Protein AF-A0A963KNB6-F1 (afdb_monomer_lite)

Radius of gyration: 20.42 Å; chains: 1; bounding box: 66×44×51 Å

Sequence (110 aa):
MISAVRPKANKIPVATQGMSEQRIIVGGGGHALSVADAAQALGHQVLGCVAPRSAADTASLLPWLGGEDRLRAAEFRRILLLNGIGSAGPIDNRRAVYRRLVEAGHRFAP

pLDDT: mean 84.94, std 18.5, range [39.03, 98.06]

Foldseek 3Di:
DDDDDDDDPDPPPDDDPDDAAEEEEEDQDPLSLVQCVVSVVVRHHYPAYADQDHDPVRCVPGPHPYHPVCCPPPVNQPHAYEYSDDDPDPNCVSVVVVVVVVVVVHHHDD

Structure (mmCIF, N/CA/C/O backbone):
data_AF-A0A963KNB6-F1
#
_entry.id   AF-A0A963KNB6-F1
#
loop_
_atom_site.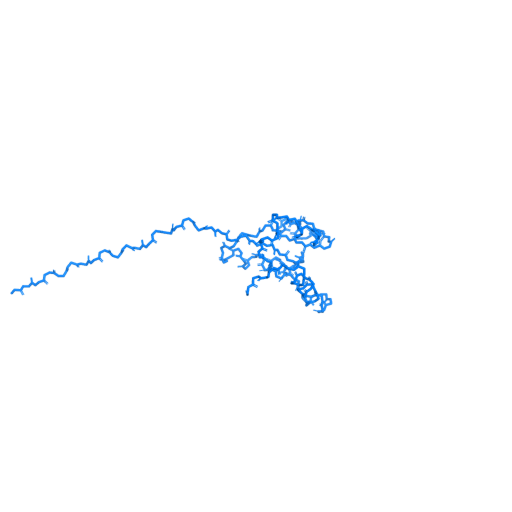group_PDB
_atom_site.id
_atom_site.type_symbol
_atom_site.label_atom_id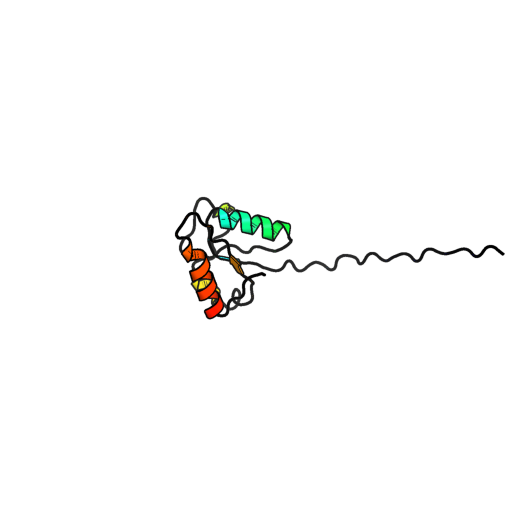
_atom_site.label_alt_id
_atom_site.label_comp_id
_atom_site.label_asym_id
_atom_site.label_entity_id
_atom_site.label_seq_id
_atom_site.pdbx_PDB_ins_code
_atom_site.Cartn_x
_atom_site.Cartn_y
_atom_site.Cartn_z
_atom_site.occupancy
_atom_site.B_iso_or_equiv
_atom_site.auth_seq_id
_atom_site.auth_comp_id
_atom_site.auth_asym_id
_atom_site.auth_atom_id
_atom_site.pdbx_PDB_model_num
ATOM 1 N N . MET A 1 1 ? -50.538 30.328 33.592 1.00 45.53 1 MET A N 1
ATOM 2 C CA . MET A 1 1 ? -49.863 29.024 33.769 1.00 45.53 1 MET A CA 1
ATOM 3 C C . MET A 1 1 ? -48.717 28.951 32.774 1.00 45.53 1 MET A C 1
ATOM 5 O O . MET A 1 1 ? -48.974 28.820 31.587 1.00 45.53 1 MET A O 1
ATOM 9 N N . ILE A 1 2 ? -47.477 29.145 33.227 1.00 42.00 2 ILE A N 1
ATO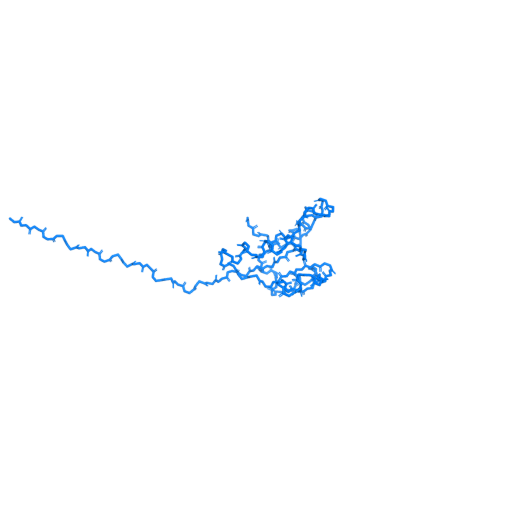M 10 C CA . ILE A 1 2 ? -46.285 29.182 32.365 1.00 42.00 2 ILE A CA 1
ATOM 11 C C . ILE A 1 2 ? -45.561 27.848 32.573 1.00 42.00 2 ILE A C 1
ATOM 13 O O . ILE A 1 2 ? -45.043 27.595 33.658 1.00 42.00 2 ILE A O 1
ATOM 17 N N . SER A 1 3 ? -45.606 26.961 31.578 1.00 39.03 3 SER A N 1
ATOM 18 C CA . SER A 1 3 ? -44.964 25.644 31.646 1.00 39.03 3 SER A CA 1
ATOM 19 C C . SER A 1 3 ? -43.497 25.765 31.238 1.00 39.03 3 SER A C 1
ATOM 21 O O . SER A 1 3 ? -43.187 26.049 30.083 1.00 39.03 3 SER A O 1
ATOM 23 N N . ALA A 1 4 ? -42.595 25.569 32.199 1.00 43.84 4 ALA A N 1
ATOM 24 C CA . ALA A 1 4 ? -41.153 25.590 31.991 1.00 43.84 4 ALA A CA 1
ATOM 25 C C . ALA A 1 4 ? -40.697 24.364 31.180 1.00 43.84 4 ALA A C 1
ATOM 27 O O . ALA A 1 4 ? -40.754 23.226 31.651 1.00 43.84 4 ALA A O 1
ATOM 28 N N . VAL A 1 5 ? -40.209 24.599 29.961 1.00 46.44 5 VAL A N 1
ATOM 29 C CA . VAL A 1 5 ? -39.513 23.593 29.150 1.00 46.44 5 VAL A CA 1
ATOM 30 C C . VAL A 1 5 ? -38.111 23.396 29.728 1.00 46.44 5 VAL A C 1
ATOM 32 O O . VAL A 1 5 ? -37.283 24.302 29.701 1.00 46.44 5 VAL A O 1
ATOM 35 N N . ARG A 1 6 ? -37.834 22.204 30.265 1.00 44.62 6 ARG A N 1
ATOM 36 C CA . ARG A 1 6 ? -36.475 21.779 30.631 1.00 44.62 6 ARG A CA 1
ATOM 37 C C . ARG A 1 6 ? -35.749 21.317 29.360 1.00 44.62 6 ARG A C 1
ATOM 39 O O . ARG A 1 6 ? -36.270 20.420 28.694 1.00 44.62 6 ARG A O 1
ATOM 46 N N . PRO A 1 7 ? -34.560 21.837 29.015 1.00 42.81 7 PRO A N 1
ATOM 47 C CA . PRO A 1 7 ? -33.780 21.256 27.933 1.00 42.81 7 PRO A CA 1
ATOM 48 C C . PRO A 1 7 ? -33.278 19.867 28.357 1.00 42.81 7 PRO A C 1
ATOM 50 O O . PRO A 1 7 ? -32.597 19.716 29.373 1.00 42.81 7 PRO A O 1
ATOM 53 N N . LYS A 1 8 ? -33.631 18.830 27.585 1.00 46.34 8 LYS A N 1
ATOM 54 C CA . LYS A 1 8 ? -32.980 17.516 27.667 1.00 46.34 8 LYS A CA 1
ATOM 55 C C . LYS A 1 8 ? -31.512 17.722 27.306 1.00 46.34 8 LYS A C 1
ATOM 57 O O . LYS A 1 8 ? -31.208 18.091 26.175 1.00 46.34 8 LYS A O 1
ATOM 62 N N . ALA A 1 9 ? -30.618 17.483 28.262 1.00 49.09 9 ALA A N 1
ATOM 63 C CA . ALA A 1 9 ? -29.190 17.405 28.006 1.00 49.09 9 ALA A CA 1
ATOM 64 C C . ALA A 1 9 ? -28.948 16.339 26.928 1.00 49.09 9 ALA A C 1
ATOM 66 O O . ALA A 1 9 ? -29.124 15.142 27.167 1.00 49.09 9 ALA A O 1
ATOM 67 N N . ASN A 1 10 ? -28.607 16.793 25.723 1.00 44.97 10 ASN A N 1
ATOM 68 C CA . ASN A 1 10 ? -28.180 15.927 24.642 1.00 44.97 10 ASN A CA 1
ATOM 69 C C . ASN A 1 10 ? -26.814 15.374 25.050 1.00 44.97 10 ASN A C 1
ATOM 71 O O . ASN A 1 10 ? -25.822 16.103 25.070 1.00 44.97 10 ASN A O 1
ATOM 75 N N . LYS A 1 11 ? -26.774 14.108 25.469 1.00 48.88 11 LYS A N 1
ATOM 76 C CA . LYS A 1 11 ? -25.516 13.411 25.717 1.00 48.88 11 LYS A CA 1
ATOM 77 C C . LYS A 1 11 ? -24.837 13.258 24.362 1.00 48.88 11 LYS A C 1
ATOM 79 O O . LYS A 1 11 ? -25.215 12.390 23.582 1.00 48.88 11 LYS A O 1
ATOM 84 N N . ILE A 1 12 ? -23.872 14.128 24.079 1.00 50.06 12 ILE A N 1
ATOM 85 C CA . ILE A 1 12 ? -22.910 13.913 23.000 1.00 50.06 12 ILE A CA 1
ATOM 86 C C . ILE A 1 12 ? -22.283 12.544 23.296 1.00 50.06 12 ILE A C 1
ATOM 88 O O . ILE A 1 12 ? -21.755 12.372 24.400 1.00 50.06 12 ILE A O 1
ATOM 92 N N . PRO A 1 13 ? -22.397 11.543 22.407 1.00 44.59 13 PRO A N 1
ATOM 93 C CA . PRO A 1 13 ? -21.739 10.273 22.645 1.00 44.59 13 PRO A CA 1
ATOM 94 C C . PRO A 1 13 ? -20.237 10.547 22.738 1.00 44.59 13 PRO A C 1
ATOM 96 O O . PRO A 1 13 ? -19.622 11.054 21.802 1.00 44.59 13 PRO A O 1
ATOM 99 N N . VAL A 1 14 ? -19.672 10.267 23.914 1.00 47.97 14 VAL A N 1
ATOM 100 C CA . VAL A 1 14 ? -18.229 10.256 24.133 1.00 47.97 14 VAL A CA 1
ATOM 101 C C . VAL A 1 14 ? -17.634 9.265 23.134 1.00 47.97 14 VAL A C 1
ATOM 103 O O . VAL A 1 14 ? -18.130 8.142 23.014 1.00 47.97 14 VAL A O 1
ATOM 106 N N . ALA A 1 15 ? -16.634 9.704 22.368 1.00 46.38 15 ALA A N 1
ATOM 107 C CA . ALA A 1 15 ? -15.972 8.871 21.377 1.00 46.38 15 ALA A CA 1
ATOM 108 C C . ALA A 1 15 ? -15.518 7.564 22.041 1.00 46.38 15 ALA A C 1
ATOM 110 O O . ALA A 1 15 ? -14.687 7.559 22.951 1.00 46.38 15 ALA A O 1
ATOM 111 N N . THR A 1 16 ? -16.103 6.450 21.604 1.00 47.06 16 THR A N 1
ATOM 112 C CA . THR A 1 16 ? -15.548 5.122 21.850 1.00 47.06 16 THR A CA 1
ATOM 113 C C . THR A 1 16 ? -14.130 5.153 21.295 1.00 47.06 16 THR A C 1
ATOM 115 O O . THR A 1 16 ? -13.952 5.614 20.171 1.00 47.06 16 THR A O 1
ATOM 118 N N . GLN A 1 17 ? -13.133 4.745 22.082 1.00 47.78 17 GLN A N 1
ATOM 119 C CA . GLN A 1 17 ? -11.732 4.633 21.660 1.00 47.78 17 GLN A CA 1
ATOM 120 C C . GLN A 1 17 ? -11.680 4.007 20.256 1.00 47.78 17 GLN A C 1
ATOM 122 O O . GLN A 1 17 ? -11.980 2.824 20.088 1.00 47.78 17 GLN A O 1
ATOM 127 N N . GLY A 1 18 ? -11.440 4.839 19.240 1.00 43.84 18 GLY A N 1
ATOM 128 C CA . GLY A 1 18 ? -11.617 4.459 17.845 1.00 43.84 18 GLY A CA 1
ATOM 129 C C . GLY A 1 18 ? -10.517 3.492 17.450 1.00 43.84 18 GLY A C 1
ATOM 130 O O . GLY A 1 18 ? -9.346 3.858 17.461 1.00 43.84 18 GLY A O 1
ATOM 131 N N . MET A 1 19 ? -10.878 2.256 17.120 1.00 57.66 19 MET A N 1
ATOM 132 C CA . MET A 1 19 ? -9.950 1.306 16.516 1.00 57.66 19 MET A CA 1
ATOM 133 C C . MET A 1 19 ? -9.527 1.872 15.157 1.00 57.66 19 MET A C 1
ATOM 135 O O . MET A 1 19 ? -10.301 1.815 14.203 1.00 57.66 19 MET A O 1
ATOM 139 N N . SER A 1 20 ? -8.330 2.457 15.067 1.00 72.25 20 SER A N 1
ATOM 140 C CA . SER A 1 20 ? -7.772 2.870 13.782 1.00 72.25 20 SER A CA 1
ATOM 141 C C . SER A 1 20 ? -7.600 1.624 12.917 1.00 72.25 20 SER A C 1
ATOM 143 O O . SER A 1 20 ? -6.863 0.696 13.255 1.00 72.25 20 SER A O 1
ATOM 145 N N . GLU A 1 21 ? -8.340 1.550 11.810 1.00 92.12 21 GLU A N 1
ATOM 146 C CA . GLU A 1 21 ? -8.236 0.387 10.937 1.00 92.12 21 GLU A CA 1
ATOM 147 C C . GLU A 1 21 ? -6.855 0.356 10.283 1.00 92.12 21 GLU A C 1
ATOM 149 O O . GLU A 1 21 ? -6.409 1.339 9.684 1.00 92.12 21 GLU A O 1
ATOM 154 N N . GLN A 1 22 ? -6.193 -0.794 10.379 1.00 96.19 22 GLN A N 1
ATOM 155 C CA . GLN A 1 22 ? -4.893 -1.002 9.762 1.00 96.19 22 GLN A CA 1
ATOM 156 C C . GLN A 1 22 ? -5.011 -1.067 8.238 1.00 96.19 22 GLN A C 1
ATOM 158 O O . GLN A 1 22 ? -5.991 -1.585 7.683 1.00 96.19 22 GLN A O 1
ATOM 163 N N . ARG A 1 23 ? -3.983 -0.545 7.568 1.00 97.44 23 ARG A N 1
ATOM 164 C CA . ARG A 1 23 ? -3.830 -0.521 6.113 1.00 97.44 23 ARG A CA 1
ATOM 165 C C . ARG A 1 23 ? -2.399 -0.869 5.721 1.00 97.44 23 ARG A C 1
ATOM 167 O O . ARG A 1 23 ? -1.448 -0.479 6.399 1.00 97.44 23 ARG A O 1
ATOM 174 N N . ILE A 1 24 ? -2.253 -1.563 4.596 1.00 98.06 24 ILE A N 1
ATOM 175 C CA . ILE A 1 24 ? -0.961 -1.791 3.933 1.00 98.06 24 ILE A CA 1
ATOM 176 C C . ILE A 1 24 ? -1.024 -1.173 2.544 1.00 98.06 24 ILE A C 1
ATOM 178 O O . ILE A 1 24 ? -2.009 -1.343 1.829 1.00 98.06 24 ILE A O 1
ATOM 182 N N . ILE A 1 25 ? 0.032 -0.475 2.145 1.00 98.00 25 ILE A N 1
ATOM 183 C CA . ILE A 1 25 ? 0.122 0.114 0.810 1.00 98.00 25 ILE A CA 1
ATOM 184 C C . ILE A 1 25 ? 0.812 -0.859 -0.145 1.00 98.00 25 ILE A C 1
ATOM 186 O O . ILE A 1 25 ? 1.821 -1.475 0.184 1.00 98.00 25 ILE A O 1
ATOM 190 N N . VAL A 1 26 ? 0.278 -0.994 -1.353 1.00 97.38 26 VAL A N 1
ATOM 191 C CA . VAL A 1 26 ? 0.924 -1.718 -2.450 1.00 97.38 26 VAL A CA 1
ATOM 192 C C . VAL A 1 26 ? 1.656 -0.711 -3.330 1.00 97.38 26 VAL A C 1
ATOM 194 O O . VAL A 1 26 ? 1.026 0.160 -3.924 1.00 97.38 26 VAL A O 1
ATOM 197 N N . GLY A 1 27 ? 2.979 -0.835 -3.420 1.00 95.44 27 GLY A N 1
ATOM 198 C CA . GLY A 1 27 ? 3.872 0.139 -4.047 1.00 95.44 27 GLY A CA 1
ATOM 199 C C . GLY A 1 27 ? 4.598 1.010 -3.015 1.00 95.44 27 GLY A C 1
ATOM 200 O O . GLY A 1 27 ? 4.058 1.314 -1.958 1.00 95.44 27 GLY A O 1
ATOM 201 N N . GLY A 1 28 ? 5.832 1.410 -3.333 1.00 93.75 28 GLY A N 1
ATOM 202 C CA . GLY A 1 28 ? 6.713 2.169 -2.432 1.00 93.75 28 GLY A CA 1
ATOM 203 C C . GLY A 1 28 ? 7.356 3.397 -3.080 1.00 93.75 28 GLY A C 1
ATOM 204 O O . GLY A 1 28 ? 8.467 3.751 -2.726 1.00 93.75 28 GLY A O 1
ATOM 205 N N . GLY A 1 29 ? 6.721 3.991 -4.096 1.00 92.44 29 GLY A N 1
ATOM 206 C CA . GLY A 1 29 ? 7.197 5.233 -4.727 1.00 92.44 29 GLY A CA 1
ATOM 207 C C . GLY A 1 29 ? 6.530 6.481 -4.140 1.00 92.44 29 GLY A C 1
ATOM 208 O O . GLY A 1 29 ? 5.715 6.379 -3.230 1.00 92.44 29 GLY A O 1
ATOM 209 N N . GLY A 1 30 ? 6.786 7.661 -4.713 1.00 93.31 30 GLY A N 1
ATOM 210 C CA . GLY A 1 30 ? 6.210 8.924 -4.216 1.00 93.31 30 GLY A CA 1
ATOM 211 C C . GLY A 1 30 ? 4.674 8.942 -4.130 1.00 93.31 30 GLY A C 1
ATOM 212 O O . GLY A 1 30 ? 4.124 9.487 -3.182 1.00 93.31 30 GLY A O 1
ATOM 213 N N . HIS A 1 31 ? 3.965 8.270 -5.047 1.00 94.69 31 HIS A N 1
ATOM 214 C CA . HIS A 1 31 ? 2.500 8.154 -4.961 1.00 94.69 31 HIS A CA 1
ATOM 215 C C . HIS A 1 31 ? 2.035 7.389 -3.712 1.00 94.69 31 HIS A C 1
ATOM 217 O O . HIS A 1 31 ? 1.006 7.725 -3.132 1.00 94.69 31 HIS A O 1
ATOM 223 N N . ALA A 1 32 ? 2.810 6.398 -3.265 1.00 96.25 32 ALA A N 1
ATOM 224 C CA . ALA A 1 32 ? 2.512 5.648 -2.053 1.00 96.25 32 ALA A CA 1
ATOM 225 C C . ALA A 1 32 ? 2.574 6.541 -0.805 1.00 96.25 32 ALA A C 1
ATOM 227 O O . ALA A 1 32 ? 1.772 6.344 0.101 1.00 96.25 32 ALA A O 1
ATOM 228 N N . LEU A 1 33 ? 3.453 7.553 -0.784 1.00 96.81 33 LEU A N 1
ATOM 229 C CA . LEU A 1 33 ? 3.489 8.553 0.289 1.00 96.81 33 LEU A CA 1
ATOM 230 C C . LEU A 1 33 ? 2.205 9.384 0.315 1.00 96.81 33 LEU A C 1
ATOM 232 O O . LEU A 1 33 ? 1.564 9.477 1.352 1.00 96.81 33 LEU A O 1
ATOM 236 N N . SER A 1 34 ? 1.759 9.893 -0.838 1.00 96.38 34 SER A N 1
ATOM 237 C CA . SER A 1 34 ? 0.501 10.651 -0.913 1.00 96.38 34 SER A CA 1
ATOM 238 C C . SER A 1 34 ? -0.710 9.828 -0.456 1.00 96.38 34 SER A C 1
ATOM 240 O O . SER A 1 34 ? -1.615 10.351 0.189 1.00 96.38 34 SER A O 1
ATOM 242 N N . VAL A 1 35 ? -0.731 8.532 -0.781 1.00 97.19 35 VAL A N 1
ATOM 243 C CA . VAL A 1 35 ? -1.776 7.602 -0.326 1.00 97.19 35 VAL A CA 1
ATOM 244 C C . VAL A 1 35 ? -1.676 7.336 1.180 1.00 97.19 35 VAL A C 1
ATOM 246 O O . VAL A 1 35 ? -2.711 7.247 1.841 1.00 97.19 35 VAL A O 1
ATOM 249 N N . ALA A 1 36 ? -0.463 7.235 1.732 1.00 97.69 36 ALA A N 1
ATOM 250 C CA . ALA A 1 36 ? -0.244 7.088 3.169 1.00 97.69 36 ALA A CA 1
ATOM 251 C C . ALA A 1 36 ? -0.770 8.301 3.938 1.00 97.69 36 ALA A C 1
ATOM 253 O O . ALA A 1 36 ? -1.575 8.127 4.853 1.00 97.69 36 ALA A O 1
ATOM 254 N N . ASP A 1 37 ? -0.391 9.503 3.504 1.00 97.62 37 ASP A N 1
ATOM 255 C CA . ASP A 1 37 ? -0.817 10.763 4.110 1.00 97.62 37 ASP A CA 1
ATOM 256 C C . ASP A 1 37 ? -2.345 10.887 4.097 1.00 97.62 37 ASP A C 1
ATOM 258 O O . ASP A 1 37 ? -2.959 11.194 5.119 1.00 97.62 37 ASP A O 1
ATOM 262 N N . ALA A 1 38 ? -2.985 10.574 2.964 1.00 97.38 38 ALA A N 1
ATOM 263 C CA . ALA A 1 38 ? -4.442 10.600 2.848 1.00 97.38 38 ALA A CA 1
ATOM 264 C C . ALA A 1 38 ? -5.119 9.593 3.795 1.00 97.38 38 ALA A C 1
ATOM 266 O O . ALA A 1 38 ? -6.097 9.927 4.463 1.00 97.38 38 ALA A O 1
ATOM 267 N N . ALA A 1 39 ? -4.598 8.368 3.889 1.00 96.81 39 ALA A N 1
ATOM 268 C CA . ALA A 1 39 ? -5.147 7.350 4.779 1.00 96.81 39 ALA A CA 1
ATOM 269 C C . ALA A 1 39 ? -4.990 7.731 6.260 1.00 96.81 39 ALA A C 1
ATOM 271 O O . ALA A 1 39 ? -5.928 7.565 7.041 1.00 96.81 39 ALA A O 1
ATOM 272 N N . GLN A 1 40 ? -3.833 8.273 6.639 1.00 96.44 40 GLN A N 1
ATOM 273 C CA . GLN A 1 40 ? -3.565 8.747 7.996 1.00 96.44 40 GLN A CA 1
ATOM 274 C C . GLN A 1 40 ? -4.441 9.951 8.358 1.00 96.44 40 GLN A C 1
ATOM 276 O O . GLN A 1 40 ? -4.995 9.987 9.456 1.00 96.44 40 GLN A O 1
ATOM 281 N N . ALA A 1 41 ? -4.651 10.887 7.427 1.00 96.25 41 ALA A N 1
ATOM 282 C CA . ALA A 1 41 ? -5.561 12.019 7.611 1.00 96.25 41 ALA A CA 1
ATOM 283 C C . ALA A 1 41 ? -7.022 11.580 7.833 1.00 96.25 41 ALA A C 1
ATOM 285 O O . ALA A 1 41 ? -7.776 12.267 8.519 1.00 96.25 41 ALA A O 1
ATOM 286 N N . LEU A 1 42 ? -7.410 10.415 7.304 1.00 95.12 42 LEU A N 1
ATOM 287 C CA . LEU A 1 42 ? -8.714 9.781 7.533 1.00 95.12 42 LEU A CA 1
ATOM 288 C C . LEU A 1 42 ? -8.768 8.922 8.814 1.00 95.12 42 LEU A C 1
ATOM 290 O O . LEU A 1 42 ? -9.792 8.302 9.094 1.00 95.12 42 LEU A O 1
ATOM 294 N N . GLY A 1 43 ? -7.690 8.876 9.603 1.00 95.44 43 GLY A N 1
ATOM 295 C CA . GLY A 1 43 ? -7.623 8.138 10.868 1.00 95.44 43 GLY A CA 1
ATOM 296 C C . GLY A 1 43 ? -7.241 6.660 10.737 1.00 95.44 43 GLY A C 1
ATOM 297 O O . GLY A 1 43 ? -7.365 5.907 11.706 1.00 95.44 43 GLY A O 1
ATOM 298 N N . HIS A 1 44 ? -6.769 6.216 9.568 1.00 96.06 44 HIS A N 1
ATOM 299 C CA . HIS A 1 44 ? -6.258 4.857 9.392 1.00 96.06 44 HIS A CA 1
ATOM 300 C C . HIS A 1 44 ? -4.811 4.718 9.872 1.00 96.06 44 HIS A C 1
ATOM 302 O O . HIS A 1 44 ? -3.991 5.625 9.728 1.00 96.06 44 HIS A O 1
ATOM 308 N N . GLN A 1 45 ? -4.466 3.533 10.378 1.00 96.56 45 GLN A N 1
ATOM 309 C CA . GLN A 1 45 ? -3.085 3.195 10.709 1.00 96.56 45 GLN A CA 1
ATOM 310 C C . GLN A 1 45 ? -2.406 2.548 9.497 1.00 96.56 45 GLN A C 1
ATOM 312 O O . GLN A 1 45 ? -2.686 1.400 9.1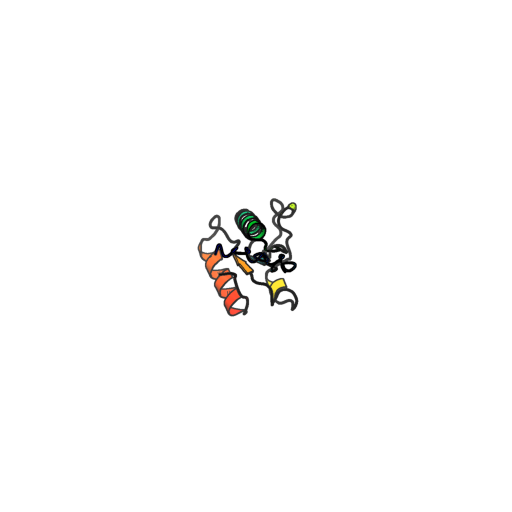54 1.00 96.56 45 GLN A O 1
ATOM 317 N N . VAL A 1 46 ? -1.477 3.257 8.858 1.00 97.00 46 VAL A N 1
ATOM 318 C CA . VAL A 1 46 ? -0.659 2.695 7.773 1.00 97.00 46 VAL A CA 1
ATOM 319 C C . VAL A 1 46 ? 0.531 1.951 8.372 1.00 97.00 46 VAL A C 1
ATOM 321 O O . VAL A 1 46 ? 1.380 2.559 9.017 1.00 97.00 46 VAL A O 1
ATOM 324 N N . LEU A 1 47 ? 0.596 0.634 8.164 1.00 96.75 47 LEU A N 1
ATOM 325 C CA . LEU A 1 47 ? 1.681 -0.204 8.694 1.00 96.75 47 LEU A CA 1
ATOM 326 C C . LEU A 1 47 ? 2.981 -0.082 7.892 1.00 96.75 47 LEU A C 1
ATOM 328 O O . LEU A 1 47 ? 4.062 -0.323 8.420 1.00 96.75 47 LEU A O 1
ATOM 332 N N . GLY A 1 48 ? 2.868 0.246 6.608 1.00 97.00 48 GLY A N 1
ATOM 333 C CA . GLY A 1 48 ? 3.983 0.281 5.672 1.00 97.00 48 GLY A CA 1
ATOM 334 C C . GLY A 1 48 ? 3.537 -0.073 4.260 1.00 97.00 48 GLY A C 1
ATOM 335 O O . GLY A 1 48 ? 2.339 -0.080 3.949 1.00 97.00 48 GLY A O 1
ATOM 336 N N . CYS A 1 49 ? 4.507 -0.393 3.409 1.00 98.00 49 CYS A N 1
ATOM 337 C CA . CYS A 1 49 ? 4.266 -0.805 2.037 1.00 98.00 49 CYS A CA 1
ATOM 338 C C . CYS A 1 49 ? 4.882 -2.158 1.687 1.00 98.00 49 CYS A C 1
ATOM 340 O O . CYS A 1 49 ? 5.915 -2.558 2.221 1.00 98.00 49 CYS A O 1
ATOM 342 N N . VAL A 1 50 ? 4.262 -2.839 0.727 1.00 97.25 50 VAL A N 1
ATOM 343 C CA . VAL A 1 50 ? 4.889 -3.938 -0.008 1.00 97.25 50 VAL A CA 1
ATOM 344 C C . VAL A 1 50 ? 5.315 -3.449 -1.383 1.00 97.25 50 VAL A C 1
ATOM 346 O O . VAL A 1 50 ? 4.572 -2.760 -2.084 1.00 97.25 50 VAL A O 1
ATOM 349 N N . ALA A 1 51 ? 6.533 -3.797 -1.772 1.00 95.12 51 ALA A N 1
ATOM 350 C CA . ALA A 1 51 ? 7.105 -3.436 -3.061 1.00 95.12 51 ALA A CA 1
ATOM 351 C C . ALA A 1 51 ? 8.218 -4.429 -3.428 1.00 95.12 51 ALA A C 1
ATOM 353 O O . ALA A 1 51 ? 8.811 -5.019 -2.524 1.00 95.12 51 ALA A O 1
ATOM 354 N N . PRO A 1 52 ? 8.569 -4.592 -4.720 1.00 93.25 52 PRO A N 1
ATOM 355 C CA . PRO A 1 52 ? 9.645 -5.502 -5.129 1.00 93.25 52 PRO A CA 1
ATOM 356 C C . PRO A 1 52 ? 11.002 -5.203 -4.474 1.00 93.25 52 PRO A C 1
ATOM 358 O O . PRO A 1 52 ? 11.821 -6.100 -4.310 1.00 93.25 52 PRO A O 1
ATOM 361 N N . ARG A 1 53 ? 11.244 -3.939 -4.112 1.00 92.94 53 ARG A N 1
ATOM 362 C CA . ARG A 1 53 ? 12.446 -3.465 -3.423 1.00 92.94 53 ARG A CA 1
ATOM 363 C C . ARG A 1 53 ? 12.101 -2.288 -2.518 1.00 92.94 53 ARG A C 1
ATOM 365 O O . ARG A 1 53 ? 11.166 -1.546 -2.823 1.00 92.94 53 ARG A O 1
ATOM 372 N N . SER A 1 54 ? 12.888 -2.095 -1.464 1.00 93.06 54 SER A N 1
ATOM 373 C CA . SER A 1 54 ? 12.851 -0.861 -0.677 1.00 93.06 54 SER A CA 1
ATOM 374 C C . SER A 1 54 ? 13.291 0.329 -1.539 1.00 93.06 54 SER A C 1
ATOM 376 O O . SER A 1 54 ? 14.236 0.210 -2.325 1.00 93.06 54 SER A O 1
ATOM 378 N N . ALA A 1 55 ? 12.606 1.463 -1.408 1.00 90.56 55 ALA A N 1
ATOM 379 C CA . ALA A 1 55 ? 12.989 2.719 -2.041 1.00 90.56 55 ALA A CA 1
ATOM 380 C C . ALA A 1 55 ? 13.619 3.631 -0.984 1.00 90.56 55 ALA A C 1
ATOM 382 O O . ALA A 1 55 ? 12.945 4.038 -0.040 1.00 90.56 55 ALA A O 1
ATOM 383 N N . ALA A 1 56 ? 14.912 3.937 -1.137 1.00 89.88 56 ALA A N 1
ATOM 384 C CA . ALA A 1 56 ? 15.668 4.723 -0.159 1.00 89.88 56 ALA A CA 1
ATOM 385 C C . ALA A 1 56 ? 15.000 6.076 0.139 1.00 89.88 56 ALA A C 1
ATOM 387 O O . ALA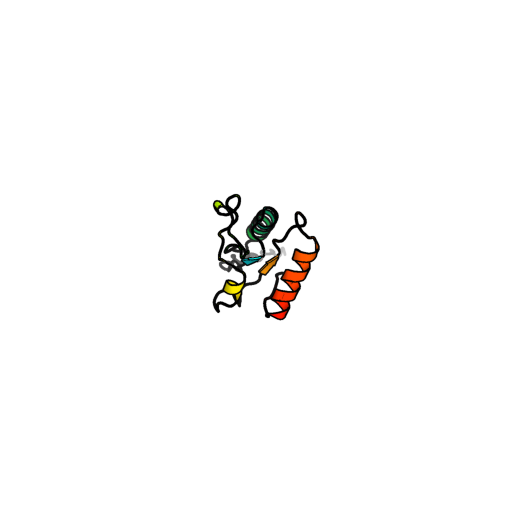 A 1 56 ? 14.857 6.440 1.303 1.00 89.88 56 ALA A O 1
ATOM 388 N N . ASP A 1 57 ? 14.501 6.747 -0.901 1.00 90.50 57 ASP A N 1
ATOM 389 C CA . ASP A 1 57 ? 13.886 8.077 -0.811 1.00 90.50 57 ASP A CA 1
ATOM 390 C C . ASP A 1 57 ? 12.590 8.104 0.015 1.00 90.50 57 ASP A C 1
ATOM 392 O O . ASP A 1 57 ? 12.202 9.155 0.519 1.00 90.50 57 ASP A O 1
ATOM 396 N N . THR A 1 58 ? 11.903 6.966 0.163 1.00 92.38 58 THR A N 1
ATOM 397 C CA . THR A 1 58 ? 10.623 6.881 0.886 1.00 92.38 58 THR A CA 1
ATOM 398 C C . THR A 1 58 ? 10.703 6.044 2.161 1.00 92.38 58 THR A C 1
ATOM 400 O O . THR A 1 58 ? 9.760 6.058 2.947 1.00 92.38 58 THR A O 1
ATOM 403 N N . ALA A 1 59 ? 11.792 5.299 2.380 1.00 89.94 59 ALA A N 1
ATOM 404 C CA . ALA A 1 59 ? 11.887 4.280 3.428 1.00 89.94 59 ALA A CA 1
ATOM 405 C C . ALA A 1 59 ? 11.732 4.832 4.856 1.00 89.94 59 ALA A C 1
ATOM 407 O O . ALA A 1 59 ? 11.249 4.117 5.732 1.00 89.94 59 ALA A O 1
ATOM 408 N N . SER A 1 60 ? 12.121 6.089 5.094 1.00 92.88 60 SER A N 1
ATOM 409 C CA . SER A 1 60 ? 11.976 6.759 6.394 1.00 92.88 60 SER A CA 1
ATOM 410 C C . SER A 1 60 ? 10.538 7.178 6.711 1.00 92.88 60 SER A C 1
ATOM 412 O O . SER A 1 60 ? 10.194 7.319 7.881 1.00 92.88 60 SER A O 1
ATOM 414 N N . LEU A 1 61 ? 9.705 7.374 5.685 1.00 95.06 61 LEU A N 1
ATOM 415 C CA . LEU A 1 61 ? 8.322 7.846 5.812 1.00 95.06 61 LEU A CA 1
ATOM 416 C C . LEU A 1 61 ? 7.310 6.705 5.680 1.00 95.06 61 LEU A C 1
ATOM 418 O O . LEU A 1 61 ? 6.251 6.730 6.301 1.00 95.06 61 LEU A O 1
ATOM 422 N N . LEU A 1 62 ? 7.639 5.691 4.880 1.00 96.50 62 LEU A N 1
ATOM 423 C CA . LEU A 1 62 ? 6.788 4.540 4.623 1.00 96.50 62 LEU A CA 1
ATOM 424 C C . LEU A 1 62 ? 7.625 3.256 4.709 1.00 96.50 62 LEU A C 1
ATOM 426 O O . LEU A 1 62 ? 8.295 2.899 3.734 1.00 96.50 62 LEU A O 1
ATOM 430 N N . PRO A 1 63 ? 7.596 2.556 5.862 1.00 96.50 63 PRO A N 1
ATOM 431 C CA . PRO A 1 63 ? 8.401 1.363 6.084 1.00 96.50 63 PRO A CA 1
ATOM 432 C C . PRO A 1 63 ? 8.151 0.289 5.025 1.00 96.50 63 PRO A C 1
ATOM 434 O O . PRO A 1 63 ? 7.006 -0.067 4.738 1.00 96.50 63 PRO A O 1
ATOM 437 N N . TRP A 1 64 ? 9.226 -0.267 4.468 1.00 97.00 64 TRP A N 1
ATOM 438 C CA . TRP A 1 64 ? 9.135 -1.400 3.553 1.00 97.00 64 TRP A CA 1
ATOM 439 C C . TRP A 1 64 ? 8.945 -2.699 4.339 1.00 97.00 64 TRP A C 1
ATOM 441 O O . TRP A 1 64 ? 9.816 -3.117 5.099 1.00 97.00 64 TRP A O 1
ATOM 451 N N . LEU A 1 65 ? 7.804 -3.353 4.137 1.00 96.44 65 LEU A N 1
ATOM 452 C CA . LEU A 1 65 ? 7.438 -4.603 4.810 1.00 96.44 65 LEU A CA 1
ATOM 453 C C . LEU A 1 65 ? 8.007 -5.840 4.097 1.00 96.44 65 LEU A C 1
ATOM 455 O O . LEU A 1 65 ? 8.025 -6.933 4.666 1.00 96.44 65 LEU A O 1
ATOM 459 N N . GLY A 1 66 ? 8.484 -5.673 2.861 1.00 95.75 66 GLY A N 1
ATOM 460 C CA . GLY A 1 66 ? 8.999 -6.738 2.006 1.00 95.75 66 GLY A CA 1
ATOM 461 C C . GLY A 1 66 ? 8.320 -6.780 0.636 1.00 95.75 66 GLY A C 1
ATOM 462 O O . GLY A 1 66 ? 7.638 -5.839 0.216 1.00 95.75 66 GLY A O 1
ATOM 463 N N . GLY A 1 67 ? 8.508 -7.899 -0.061 1.00 95.25 67 GLY A N 1
ATOM 464 C CA . GLY A 1 67 ? 7.793 -8.201 -1.296 1.00 95.25 67 GLY A CA 1
ATOM 465 C C . GLY A 1 67 ? 6.323 -8.551 -1.056 1.00 95.25 67 GLY A C 1
ATOM 466 O O . GLY A 1 67 ? 5.856 -8.692 0.075 1.00 95.25 67 GLY A O 1
ATOM 467 N N . GLU A 1 68 ? 5.572 -8.711 -2.144 1.00 92.94 68 GLU A N 1
ATOM 468 C CA . GLU A 1 68 ? 4.150 -9.081 -2.083 1.00 92.94 68 GLU A CA 1
ATOM 469 C C . GLU A 1 68 ? 3.906 -10.459 -1.449 1.00 92.94 68 GLU A C 1
ATOM 471 O O . GLU A 1 68 ? 2.818 -10.729 -0.947 1.00 92.94 68 GLU A O 1
ATOM 476 N N . ASP A 1 69 ? 4.916 -11.328 -1.418 1.00 93.44 69 ASP A N 1
ATOM 477 C CA . ASP A 1 69 ? 4.882 -12.620 -0.739 1.00 93.44 69 ASP A CA 1
ATOM 478 C C . ASP A 1 69 ? 4.553 -12.516 0.752 1.00 93.44 69 ASP A C 1
ATOM 480 O O . ASP A 1 69 ? 3.873 -13.397 1.288 1.00 93.44 69 ASP A O 1
ATOM 484 N N . ARG A 1 70 ? 4.937 -11.405 1.389 1.00 93.88 70 ARG A N 1
ATOM 485 C CA . ARG A 1 70 ? 4.583 -11.097 2.775 1.00 93.88 70 ARG A CA 1
ATOM 486 C C . ARG A 1 70 ? 3.082 -11.075 3.000 1.00 93.88 70 ARG A C 1
ATOM 488 O O . ARG A 1 70 ? 2.636 -11.510 4.056 1.00 93.88 70 ARG A O 1
ATOM 495 N N . LEU A 1 71 ? 2.289 -10.636 2.020 1.00 94.38 71 LEU A N 1
ATOM 496 C CA . LEU A 1 71 ? 0.835 -10.520 2.169 1.00 94.38 71 LEU A CA 1
ATOM 497 C C . LEU A 1 71 ? 0.152 -11.871 2.444 1.00 94.38 71 LEU A C 1
ATOM 499 O O . LEU A 1 71 ? -0.962 -11.898 2.966 1.00 94.38 71 LEU A O 1
ATOM 503 N N . ARG A 1 72 ? 0.816 -12.997 2.140 1.00 91.69 72 ARG A N 1
ATOM 504 C CA . ARG A 1 72 ? 0.317 -14.345 2.452 1.00 91.69 72 ARG A CA 1
ATOM 505 C C . ARG A 1 72 ? 0.387 -14.690 3.941 1.00 91.69 72 ARG A C 1
ATOM 507 O O . ARG A 1 72 ? -0.293 -15.624 4.365 1.00 91.69 72 ARG A O 1
ATOM 514 N N . ALA A 1 73 ? 1.185 -13.966 4.726 1.00 92.12 73 ALA A N 1
ATOM 515 C CA . ALA A 1 73 ? 1.261 -14.158 6.166 1.00 92.12 73 ALA A CA 1
ATOM 516 C C . ALA A 1 73 ? -0.112 -13.911 6.813 1.00 92.12 73 ALA A C 1
ATOM 518 O O . ALA A 1 73 ? -0.851 -13.000 6.428 1.00 92.12 73 ALA A O 1
ATOM 519 N N . ALA A 1 74 ? -0.462 -14.733 7.808 1.00 87.88 74 ALA A N 1
ATOM 520 C CA . ALA A 1 74 ? -1.783 -14.703 8.441 1.00 87.88 74 ALA A CA 1
ATOM 521 C C . ALA A 1 74 ? -2.131 -13.324 9.034 1.00 87.88 74 ALA A C 1
ATOM 523 O O . ALA A 1 74 ? -3.292 -12.915 8.997 1.00 87.88 74 ALA A O 1
ATOM 524 N N . GLU A 1 75 ? -1.115 -12.610 9.522 1.00 88.44 75 GLU A N 1
ATOM 525 C CA . GLU A 1 75 ? -1.202 -11.251 10.063 1.00 88.44 75 GLU A CA 1
ATOM 526 C C . GLU A 1 75 ? -1.594 -10.199 9.011 1.00 88.44 75 GLU A C 1
ATOM 528 O O . GLU A 1 75 ? -2.404 -9.324 9.299 1.00 88.44 75 GLU A O 1
ATOM 533 N N . PHE A 1 76 ? -1.114 -10.312 7.768 1.00 91.81 76 PHE A N 1
ATOM 534 C CA . PHE A 1 76 ? -1.400 -9.335 6.709 1.00 91.81 76 PHE A CA 1
ATOM 535 C C . PHE A 1 76 ? -2.635 -9.683 5.883 1.00 91.81 76 PHE A C 1
ATOM 537 O O . PHE A 1 76 ? -3.291 -8.793 5.344 1.00 91.81 76 PHE A O 1
ATOM 544 N N . ARG A 1 77 ? -3.021 -10.961 5.829 1.00 91.12 77 ARG A N 1
ATOM 545 C CA . ARG A 1 77 ? -4.137 -11.435 4.997 1.00 91.12 77 ARG A CA 1
ATOM 546 C C . ARG A 1 77 ? -5.486 -10.782 5.329 1.00 91.12 77 ARG A C 1
ATOM 548 O O . ARG A 1 77 ? -6.365 -10.722 4.472 1.00 91.12 77 ARG A O 1
ATOM 555 N N . ARG A 1 78 ? -5.675 -10.325 6.570 1.00 90.75 78 ARG A N 1
ATOM 556 C CA . ARG A 1 78 ? -6.926 -9.698 7.036 1.00 90.75 78 ARG A CA 1
ATOM 557 C C . ARG A 1 78 ? -6.952 -8.178 6.856 1.00 90.75 78 ARG A C 1
ATOM 559 O O . ARG A 1 78 ? -8.010 -7.580 7.039 1.00 90.75 78 ARG A O 1
ATOM 566 N N . ILE A 1 79 ? -5.820 -7.573 6.510 1.00 95.50 79 ILE A N 1
ATOM 567 C CA . ILE A 1 79 ? -5.651 -6.124 6.421 1.00 95.50 79 ILE A CA 1
ATOM 568 C C . ILE A 1 79 ? -6.060 -5.647 5.024 1.00 95.50 79 ILE A C 1
ATOM 570 O O . ILE A 1 79 ? -5.734 -6.285 4.023 1.00 95.50 79 ILE A O 1
ATOM 574 N N . LEU A 1 80 ? -6.794 -4.532 4.951 1.00 96.88 80 LEU A N 1
ATOM 575 C CA . LEU A 1 80 ? -7.158 -3.933 3.666 1.00 96.88 80 LEU A CA 1
ATOM 576 C C . LEU A 1 80 ? -5.944 -3.263 3.017 1.00 96.88 80 LEU A C 1
ATOM 578 O O . LEU A 1 80 ? -5.160 -2.570 3.671 1.00 96.88 80 LEU A O 1
ATOM 582 N N . LEU A 1 81 ? -5.829 -3.453 1.707 1.00 98.06 81 LEU A N 1
ATOM 583 C CA . LEU A 1 81 ? -4.775 -2.881 0.889 1.00 98.06 81 LEU A CA 1
ATOM 584 C C . LEU A 1 81 ? -5.180 -1.511 0.339 1.00 98.06 81 LEU A C 1
ATOM 586 O O . LEU A 1 81 ? -6.334 -1.283 -0.023 1.00 98.06 81 LEU A O 1
ATOM 590 N N . LEU A 1 82 ? -4.210 -0.615 0.214 1.00 97.81 82 LEU A N 1
ATOM 591 C CA . LEU A 1 82 ? -4.329 0.643 -0.515 1.00 97.81 82 LEU A CA 1
ATOM 592 C C . LEU A 1 82 ? -3.440 0.579 -1.752 1.00 97.81 82 LEU A C 1
ATOM 594 O O . LEU A 1 82 ? -2.301 0.114 -1.685 1.00 97.81 82 LEU A O 1
ATOM 598 N N . ASN A 1 83 ? -3.943 1.035 -2.896 1.00 96.06 83 ASN A N 1
ATOM 599 C CA . ASN A 1 83 ? -3.156 1.034 -4.123 1.00 96.06 83 ASN A CA 1
ATOM 600 C C . ASN A 1 83 ? -2.276 2.291 -4.186 1.00 96.06 83 ASN A C 1
ATOM 602 O O . ASN A 1 83 ? -2.767 3.373 -4.484 1.00 96.06 83 ASN A O 1
ATOM 606 N N . GLY A 1 84 ? -0.984 2.135 -3.902 1.00 95.50 84 GLY A N 1
ATOM 607 C CA . GLY A 1 84 ? 0.027 3.193 -3.961 1.00 95.50 84 GLY A CA 1
ATOM 608 C C . GLY A 1 84 ? 0.825 3.221 -5.268 1.00 95.50 84 GLY A C 1
ATOM 609 O O . GLY A 1 84 ? 1.816 3.949 -5.365 1.00 95.50 84 GLY A O 1
ATOM 610 N N . ILE A 1 85 ? 0.442 2.442 -6.288 1.00 93.94 85 ILE A N 1
ATOM 611 C CA . ILE A 1 85 ? 1.127 2.428 -7.587 1.00 93.94 85 ILE A CA 1
ATOM 612 C C . ILE A 1 85 ? 0.636 3.608 -8.433 1.00 93.94 85 ILE A C 1
ATOM 614 O O . ILE A 1 85 ? -0.493 3.618 -8.927 1.00 93.94 85 ILE A O 1
ATOM 618 N N . GLY A 1 86 ? 1.509 4.603 -8.605 1.00 88.62 86 GLY A N 1
ATOM 619 C CA . GLY A 1 86 ? 1.262 5.767 -9.459 1.00 88.62 86 GLY A CA 1
ATOM 620 C C . GLY A 1 86 ? 1.491 5.498 -10.951 1.00 88.62 86 GLY A C 1
ATOM 621 O O . GLY A 1 86 ? 1.807 4.385 -11.367 1.00 88.62 86 GLY A O 1
ATOM 622 N N . SER A 1 87 ? 1.379 6.554 -11.758 1.00 81.94 87 SER A N 1
ATOM 623 C CA . SER A 1 87 ? 1.446 6.488 -13.229 1.00 81.94 87 SER A CA 1
ATOM 624 C C . SER A 1 87 ? 2.819 6.838 -13.823 1.00 81.94 87 SER A C 1
ATOM 626 O O . SER A 1 87 ? 2.931 6.981 -15.033 1.00 81.94 87 SER A O 1
ATOM 628 N N . ALA A 1 88 ? 3.855 7.021 -12.995 1.00 74.81 88 ALA A N 1
ATOM 629 C CA . ALA A 1 88 ? 5.200 7.390 -13.461 1.00 74.81 88 ALA A CA 1
ATOM 630 C C . ALA A 1 88 ? 5.943 6.237 -14.172 1.00 74.81 88 ALA A C 1
ATOM 632 O O . ALA A 1 88 ? 6.940 6.466 -14.848 1.00 74.81 88 ALA A O 1
ATOM 633 N N . GLY A 1 89 ? 5.471 5.000 -13.998 1.00 72.69 89 GLY A N 1
ATOM 634 C CA . GLY A 1 89 ? 5.951 3.813 -14.706 1.00 72.69 89 GLY A CA 1
ATOM 635 C C . GLY A 1 89 ? 4.902 3.269 -15.684 1.00 72.69 89 GLY A C 1
ATOM 636 O O . GLY A 1 89 ? 3.946 3.972 -16.011 1.00 72.69 89 GLY A O 1
ATOM 637 N N . PRO A 1 90 ? 5.033 2.007 -16.131 1.00 76.50 90 PRO A N 1
ATOM 638 C CA . PRO A 1 90 ? 4.054 1.382 -17.016 1.00 76.50 90 PRO A CA 1
ATOM 639 C C . PRO A 1 90 ? 2.638 1.473 -16.436 1.00 76.50 90 PRO A C 1
ATOM 641 O O . PRO A 1 90 ? 2.376 0.981 -15.336 1.00 76.50 90 PRO A O 1
ATOM 644 N N . ILE A 1 91 ? 1.727 2.100 -17.183 1.00 72.31 91 ILE A N 1
ATOM 645 C CA . ILE A 1 91 ? 0.351 2.402 -16.748 1.00 72.31 91 ILE A CA 1
ATOM 646 C C . ILE A 1 91 ? -0.405 1.122 -16.352 1.00 72.31 91 ILE A C 1
ATOM 648 O O . ILE A 1 91 ? -1.213 1.126 -15.418 1.00 72.31 91 ILE A O 1
ATOM 652 N N . ASP A 1 92 ? -0.087 0.002 -17.002 1.00 84.62 92 ASP A N 1
ATOM 653 C CA . ASP A 1 92 ? -0.730 -1.287 -16.754 1.00 84.62 92 ASP A CA 1
ATOM 654 C C . ASP A 1 92 ? -0.348 -1.921 -15.413 1.00 84.62 92 ASP A C 1
ATOM 656 O O . ASP A 1 92 ? -1.113 -2.735 -14.888 1.00 84.62 92 ASP A O 1
ATOM 660 N N . ASN A 1 93 ? 0.768 -1.513 -14.795 1.00 85.69 93 ASN A N 1
ATOM 661 C CA . ASN A 1 93 ? 1.238 -2.110 -13.542 1.00 85.69 93 ASN A CA 1
ATOM 662 C C . ASN A 1 93 ? 0.216 -1.951 -12.414 1.00 85.69 93 ASN A C 1
ATOM 664 O O . ASN A 1 93 ? -0.041 -2.902 -11.677 1.00 85.69 93 ASN A O 1
ATOM 668 N N . ARG A 1 94 ? -0.428 -0.780 -12.309 1.00 90.38 94 ARG A N 1
ATOM 669 C CA . ARG A 1 94 ? -1.439 -0.522 -11.271 1.00 90.38 94 ARG A CA 1
ATOM 670 C C . ARG A 1 94 ? -2.604 -1.506 -11.362 1.00 90.38 94 ARG A C 1
ATOM 672 O O . ARG A 1 94 ? -3.069 -2.019 -10.345 1.00 90.38 94 ARG A O 1
ATOM 679 N N . ARG A 1 95 ? -3.079 -1.764 -12.585 1.00 92.31 95 ARG A N 1
ATOM 680 C CA . ARG A 1 95 ? -4.208 -2.661 -12.860 1.00 92.31 95 ARG A CA 1
ATOM 681 C C . ARG A 1 95 ? -3.807 -4.126 -12.715 1.00 92.31 95 ARG A C 1
ATOM 683 O O . ARG A 1 95 ? -4.566 -4.892 -12.128 1.00 92.31 95 ARG A O 1
ATOM 690 N N . ALA A 1 96 ? -2.642 -4.506 -13.234 1.00 92.75 96 ALA A N 1
ATOM 691 C CA . ALA A 1 96 ? -2.141 -5.874 -13.174 1.00 92.75 96 ALA A CA 1
ATOM 692 C C . ALA A 1 96 ? -1.936 -6.333 -11.724 1.00 92.75 96 ALA A C 1
ATOM 694 O O . ALA A 1 96 ? -2.428 -7.393 -11.340 1.00 92.75 96 ALA A O 1
ATOM 695 N N . VAL A 1 97 ? -1.292 -5.503 -10.896 1.00 93.69 97 VAL A N 1
ATOM 696 C CA . VAL A 1 97 ? -1.062 -5.814 -9.478 1.00 93.69 97 VAL A CA 1
ATOM 697 C C . VAL A 1 97 ? -2.376 -5.892 -8.702 1.00 93.69 97 VAL A C 1
ATOM 699 O O . VAL A 1 97 ? -2.575 -6.839 -7.945 1.00 93.69 97 VAL A O 1
ATOM 702 N N . TYR A 1 98 ? -3.304 -4.954 -8.925 1.00 95.00 98 TYR A N 1
ATOM 703 C CA . TYR A 1 98 ? -4.626 -5.002 -8.296 1.00 95.00 98 TYR A CA 1
ATOM 704 C C . TYR A 1 98 ? -5.349 -6.323 -8.592 1.00 95.00 98 TYR A C 1
ATOM 706 O O . TYR A 1 98 ? -5.778 -7.004 -7.663 1.00 95.00 98 TYR A O 1
ATOM 714 N N . ARG A 1 99 ? -5.436 -6.715 -9.872 1.00 95.56 99 ARG A N 1
ATOM 715 C CA . ARG A 1 99 ? -6.110 -7.958 -10.282 1.00 95.56 99 ARG A CA 1
ATOM 716 C C . ARG A 1 99 ? -5.456 -9.184 -9.661 1.00 95.56 99 ARG A C 1
ATOM 718 O O . ARG A 1 99 ? -6.151 -9.958 -9.015 1.00 95.56 99 ARG A O 1
ATOM 725 N N . ARG A 1 100 ? -4.127 -9.295 -9.763 1.00 95.25 100 ARG A N 1
ATOM 726 C CA . ARG A 1 100 ? -3.368 -10.406 -9.173 1.00 95.25 100 ARG A CA 1
ATOM 727 C C . ARG A 1 100 ? -3.647 -10.560 -7.678 1.00 95.25 100 ARG A C 1
ATOM 729 O O . ARG A 1 100 ? -3.829 -11.672 -7.196 1.00 95.25 100 ARG A O 1
ATOM 736 N N . LEU A 1 101 ? -3.662 -9.456 -6.931 1.00 95.38 101 LEU A N 1
ATOM 737 C CA . LEU A 1 101 ? -3.861 -9.503 -5.483 1.00 95.38 101 LEU A CA 1
ATOM 738 C C . LEU A 1 101 ? -5.316 -9.808 -5.105 1.00 95.38 101 LEU A C 1
ATOM 740 O O . LEU A 1 101 ? -5.544 -10.549 -4.151 1.00 95.38 101 LEU A O 1
ATOM 744 N N . VAL A 1 102 ? -6.294 -9.314 -5.866 1.00 95.88 102 VAL A N 1
ATOM 745 C CA . VAL A 1 102 ? -7.705 -9.694 -5.686 1.00 95.88 102 VAL A CA 1
ATOM 746 C C . VAL A 1 102 ? -7.921 -11.179 -5.990 1.00 95.88 102 VAL A C 1
ATOM 748 O O . VAL A 1 102 ? -8.560 -11.870 -5.202 1.00 95.88 102 VAL A O 1
ATOM 751 N N . GLU A 1 103 ? -7.338 -11.696 -7.074 1.00 96.12 103 GLU A N 1
ATOM 752 C CA . GLU A 1 103 ? -7.376 -13.124 -7.431 1.00 96.12 103 GLU A CA 1
ATOM 753 C C . GLU A 1 103 ? -6.717 -14.005 -6.356 1.00 96.12 103 GLU A C 1
ATOM 755 O O . GLU A 1 103 ? -7.193 -15.101 -6.071 1.00 96.12 103 GLU A O 1
ATOM 760 N N . ALA A 1 104 ? -5.675 -13.499 -5.687 1.00 93.50 104 ALA A N 1
ATOM 761 C CA . ALA A 1 104 ? -5.049 -14.144 -4.531 1.00 93.50 104 ALA A CA 1
ATOM 762 C C . ALA A 1 104 ? -5.864 -14.022 -3.221 1.00 93.50 104 ALA A C 1
ATOM 764 O O . ALA A 1 104 ? -5.456 -14.546 -2.181 1.00 93.50 104 ALA A O 1
ATOM 765 N N . GLY A 1 105 ? -7.022 -13.353 -3.250 1.00 94.94 105 GLY A N 1
ATOM 766 C CA . GLY A 1 105 ? -7.946 -13.223 -2.122 1.00 94.94 105 GLY A CA 1
ATOM 767 C C . GLY A 1 105 ? -7.684 -12.029 -1.201 1.00 94.94 105 GLY A C 1
ATOM 768 O O . GLY A 1 105 ? -8.244 -11.978 -0.102 1.00 94.94 105 GLY A O 1
ATOM 769 N N . HIS A 1 106 ? -6.853 -11.070 -1.614 1.00 95.69 106 HIS A N 1
ATOM 770 C CA . HIS A 1 106 ? -6.687 -9.808 -0.895 1.00 95.69 106 HIS A CA 1
ATOM 771 C C . HIS A 1 106 ? -7.833 -8.841 -1.197 1.00 95.69 106 H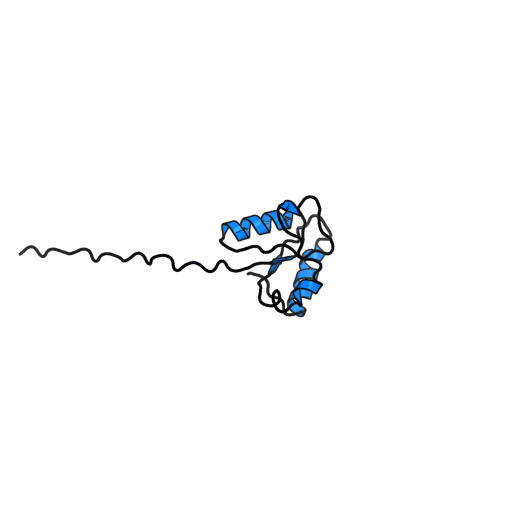IS A C 1
ATOM 773 O O . HIS A 1 106 ? -8.448 -8.875 -2.262 1.00 95.69 106 HIS A O 1
ATOM 779 N N . ARG A 1 107 ? -8.108 -7.937 -0.254 1.00 95.88 107 ARG A N 1
ATOM 780 C CA . ARG A 1 107 ? -9.120 -6.890 -0.415 1.00 95.88 107 ARG A CA 1
ATOM 781 C C . ARG A 1 107 ? -8.464 -5.522 -0.414 1.00 95.88 107 ARG A C 1
ATOM 783 O O . ARG A 1 107 ? -7.602 -5.258 0.420 1.00 95.88 107 ARG A O 1
ATOM 790 N N . PHE A 1 108 ? -8.910 -4.657 -1.313 1.00 96.31 108 PHE A N 1
ATOM 791 C CA . PHE A 1 108 ? -8.542 -3.247 -1.315 1.00 96.31 108 PHE A CA 1
ATOM 792 C C . PHE A 1 108 ? -9.614 -2.426 -0.604 1.00 96.31 108 PHE A C 1
ATOM 794 O O . PHE A 1 108 ? -10.783 -2.818 -0.594 1.00 96.31 108 PHE A O 1
ATOM 801 N N . ALA A 1 109 ? -9.211 -1.310 0.000 1.00 94.00 109 ALA A N 1
ATOM 802 C CA . ALA A 1 109 ? -10.165 -0.311 0.463 1.00 94.00 109 ALA A CA 1
ATOM 803 C C . ALA A 1 109 ? -10.966 0.251 -0.735 1.00 94.00 109 ALA A C 1
ATOM 805 O O . ALA A 1 109 ? -10.405 0.323 -1.836 1.00 94.00 109 ALA A O 1
ATOM 806 N N . PRO A 1 110 ? -12.256 0.576 -0.536 1.00 80.75 110 PRO A N 1
ATOM 807 C CA . PRO A 1 110 ? -13.115 1.149 -1.571 1.00 80.75 110 PRO A CA 1
ATOM 808 C C . PRO A 1 110 ? -12.689 2.561 -1.989 1.00 80.75 110 PRO A C 1
ATOM 810 O O . PRO A 1 110 ? -12.069 3.268 -1.162 1.00 80.75 110 PRO A O 1
#

Secondary structure (DSSP, 8-state):
-----------PPP-------EEEEE--SHHHHHHHHHHHHTT-EEEEEE-SS--TTTTTTS-EEESGGGGGSTTTTTSEEEE---SSS-THHHHHHHHHHHHTT--B--